Protein AF-A0A7S2VP85-F1 (afdb_monomer_lite)

Secondary structure (DSSP, 8-state):
-EEETTTSTTHHHHHHHHHH-TT-SEEEEEEETTSSS-HHHHHHHHHTSSSS-EEEEEEE-TTS-THHHHHHHHTT-S-EE----PPPPTT--HHHHHHH-

Foldseek 3Di:
DEEECLLPPVNLVVQLVLLVDLVAQEYEYEYEPPRPAAQQRSQVVSVPPPHNHRGYYWYDYPPDDVVVGCCVRCVVDPDYHYPDADDDDPPDDPVNRVVGD

Sequence (101 aa):
VCVCGGAGGIGQPLSLLMAMDPNVGELCIFDLSVAMVPPAGVAADLGHIERKNAVKGYVMEVGKNPIDYLEECLTGCHLVLVPAGLPRKPGMTRDDLFKTN

Radius of gyration: 14.03 Å; chains: 1; bounding box: 34×24×39 Å

pLDDT: mean 95.43, std 2.94, range [87.06, 98.56]

InterPro domains:
  IPR001236 Lactate/malate dehydrogenase, N-terminal [PF00056] (1-101)
  IPR036291 NAD(P)-binding domain superfamily [SSF51735] (1-101)

Organism: NCBI:txid1333877

Structure (mmCIF, N/CA/C/O backbone):
data_AF-A0A7S2VP85-F1
#
_entry.id   AF-A0A7S2VP85-F1
#
loop_
_atom_site.group_PDB
_atom_site.id
_atom_site.type_symbol
_atom_site.label_atom_id
_atom_site.label_alt_id
_atom_site.label_comp_id
_atom_site.label_asym_id
_atom_site.label_entity_id
_atom_site.label_seq_id
_atom_site.pdbx_PDB_ins_code
_atom_site.Cartn_x
_atom_site.Cartn_y
_atom_site.Cartn_z
_atom_site.occupancy
_atom_site.B_iso_or_equiv
_atom_site.auth_seq_id
_atom_site.auth_comp_id
_atom_site.auth_asym_id
_atom_site.auth_atom_id
_atom_site.pdbx_PDB_model_num
ATOM 1 N N . VAL A 1 1 ? -7.243 -5.454 6.053 1.00 97.75 1 VAL A N 1
ATOM 2 C CA . VAL A 1 1 ? -7.066 -5.364 4.584 1.00 97.75 1 VAL A CA 1
ATOM 3 C C . VAL A 1 1 ? -5.670 -4.840 4.332 1.00 97.75 1 VAL A C 1
ATOM 5 O O . VAL A 1 1 ? -5.266 -3.923 5.032 1.00 97.75 1 VAL A O 1
ATOM 8 N N . CYS A 1 2 ? -4.938 -5.406 3.379 1.00 98.25 2 CYS A N 1
ATOM 9 C CA . CYS A 1 2 ? -3.612 -4.926 2.992 1.00 98.25 2 CYS A CA 1
ATOM 10 C C . CYS A 1 2 ? -3.632 -4.524 1.518 1.00 98.25 2 CYS A C 1
ATOM 12 O O . CYS A 1 2 ? -4.159 -5.265 0.687 1.00 98.25 2 CYS A O 1
ATOM 14 N N . VAL A 1 3 ? -3.081 -3.353 1.203 1.00 98.31 3 VAL A N 1
ATOM 15 C CA . VAL A 1 3 ? -2.928 -2.861 -0.169 1.00 98.31 3 VAL A CA 1
ATOM 16 C C . VAL A 1 3 ? -1.440 -2.857 -0.516 1.00 98.31 3 VAL A C 1
ATOM 18 O O . VAL A 1 3 ? -0.692 -1.998 -0.050 1.00 98.31 3 VAL A O 1
ATOM 21 N N . CYS A 1 4 ? -1.011 -3.816 -1.338 1.00 97.00 4 CYS A N 1
ATOM 22 C CA . CYS A 1 4 ? 0.357 -3.916 -1.845 1.00 97.00 4 CYS A CA 1
ATOM 23 C C . CYS A 1 4 ? 0.519 -3.016 -3.074 1.00 97.00 4 CYS A C 1
ATOM 25 O O . CYS A 1 4 ? -0.150 -3.226 -4.084 1.00 97.00 4 CYS A O 1
ATOM 27 N N . GLY A 1 5 ? 1.410 -2.029 -3.007 1.00 96.62 5 GLY A N 1
ATOM 28 C CA . GLY A 1 5 ? 1.444 -0.917 -3.963 1.00 96.62 5 GLY A CA 1
ATOM 29 C C . GLY A 1 5 ? 0.487 0.212 -3.569 1.00 96.62 5 GLY A C 1
ATOM 30 O O . GLY A 1 5 ? -0.035 0.915 -4.437 1.00 96.62 5 GLY A O 1
ATOM 31 N N . GLY A 1 6 ? 0.188 0.337 -2.270 1.00 97.50 6 GLY A N 1
ATOM 32 C CA . GLY A 1 6 ? -0.799 1.271 -1.727 1.00 97.50 6 GLY A CA 1
ATOM 33 C C . GLY A 1 6 ? -0.408 2.748 -1.831 1.00 97.50 6 GLY A C 1
ATOM 34 O O . GLY A 1 6 ? -1.278 3.608 -1.726 1.00 97.50 6 GLY A O 1
ATOM 35 N N . ALA A 1 7 ? 0.862 3.059 -2.097 1.00 97.19 7 ALA A N 1
ATOM 36 C CA . ALA A 1 7 ? 1.333 4.420 -2.331 1.00 97.19 7 ALA A CA 1
ATOM 37 C C . ALA A 1 7 ? 1.450 4.776 -3.827 1.00 97.19 7 ALA A C 1
ATOM 39 O O . ALA A 1 7 ? 1.771 5.918 -4.169 1.00 97.19 7 ALA A O 1
ATOM 40 N N . GLY A 1 8 ? 1.145 3.837 -4.728 1.00 95.62 8 GLY A N 1
ATOM 41 C CA . GLY A 1 8 ? 1.064 4.072 -6.169 1.00 95.62 8 GLY A CA 1
ATOM 42 C C . GLY A 1 8 ? -0.192 4.839 -6.605 1.00 95.62 8 GLY A C 1
ATOM 43 O O . GLY A 1 8 ? -1.130 5.044 -5.837 1.00 95.62 8 GLY A O 1
ATOM 44 N N . GLY A 1 9 ? -0.247 5.222 -7.886 1.00 95.06 9 GLY A N 1
ATOM 45 C CA . GLY A 1 9 ? -1.344 6.040 -8.429 1.00 95.06 9 GLY A CA 1
ATOM 46 C C . GLY A 1 9 ? -2.736 5.398 -8.346 1.00 95.06 9 GLY A C 1
ATOM 47 O O . GLY A 1 9 ? -3.723 6.109 -8.196 1.00 95.06 9 GLY A O 1
ATOM 48 N N . ILE A 1 10 ? -2.823 4.063 -8.405 1.00 96.88 10 ILE A N 1
ATOM 49 C CA . ILE A 1 10 ? -4.071 3.314 -8.152 1.00 96.88 10 ILE A CA 1
ATOM 50 C C . ILE A 1 10 ? -4.218 2.997 -6.659 1.00 96.88 10 ILE A C 1
ATOM 52 O O . ILE A 1 10 ? -5.322 3.048 -6.118 1.00 96.88 10 ILE A O 1
ATOM 56 N N . GLY A 1 11 ? -3.108 2.683 -5.988 1.00 97.94 11 GLY A N 1
ATOM 57 C CA . GLY A 1 11 ? -3.090 2.295 -4.582 1.00 97.94 11 GLY A CA 1
ATOM 58 C C . GLY A 1 11 ? -3.655 3.357 -3.649 1.00 97.94 11 GLY A C 1
ATOM 59 O O . GLY A 1 11 ? -4.460 3.017 -2.786 1.00 97.94 11 GLY A O 1
ATOM 60 N N . GLN A 1 12 ? -3.311 4.630 -3.849 1.00 98.31 12 GLN A N 1
ATOM 61 C CA . GLN A 1 12 ? -3.781 5.722 -2.990 1.00 98.31 12 GLN A CA 1
ATOM 62 C C . GLN A 1 12 ? -5.315 5.883 -3.001 1.00 98.31 12 GLN A C 1
ATOM 64 O O . GLN A 1 12 ? -5.921 5.781 -1.932 1.00 98.31 12 GLN A O 1
ATOM 69 N N . PRO A 1 13 ? -5.992 6.063 -4.157 1.00 98.31 13 PRO A N 1
ATOM 70 C CA . PRO A 1 13 ? -7.451 6.174 -4.176 1.00 98.31 13 PRO A CA 1
ATOM 71 C C . PRO A 1 13 ? -8.152 4.871 -3.770 1.00 98.31 13 PRO A C 1
ATOM 73 O O . PRO A 1 13 ? -9.199 4.921 -3.129 1.00 98.31 13 PRO A O 1
ATOM 76 N N . LEU A 1 14 ? -7.579 3.701 -4.077 1.00 98.44 14 LEU A N 1
ATOM 77 C CA . LEU A 1 14 ? -8.108 2.429 -3.579 1.00 98.44 14 LEU A CA 1
ATOM 78 C C . LEU A 1 14 ? -8.055 2.368 -2.046 1.00 98.44 14 LEU A C 1
ATOM 80 O O . LEU A 1 14 ? -9.030 1.976 -1.409 1.00 98.44 14 LEU A O 1
ATOM 84 N N . SER A 1 15 ? -6.943 2.801 -1.455 1.00 98.50 15 SER A N 1
ATOM 85 C CA . SER A 1 15 ? -6.759 2.847 -0.004 1.00 98.50 15 SER A CA 1
ATOM 86 C C . SER A 1 15 ? -7.716 3.836 0.656 1.00 98.50 15 SER A C 1
ATOM 88 O O . SER A 1 15 ? -8.275 3.515 1.698 1.00 98.50 15 SER A O 1
ATOM 90 N N . LEU A 1 16 ? -7.992 4.980 0.021 1.00 98.38 16 LEU A N 1
ATOM 91 C CA . LEU A 1 16 ? -9.034 5.911 0.463 1.00 98.38 16 LEU A CA 1
ATOM 92 C C . LEU A 1 16 ? -10.414 5.243 0.514 1.00 98.38 16 LEU A C 1
ATOM 94 O O . LEU A 1 16 ? -11.105 5.335 1.526 1.00 98.38 16 LEU A O 1
ATOM 98 N N . LEU A 1 17 ? -10.807 4.528 -0.544 1.00 98.19 17 LEU A N 1
ATOM 99 C CA . LEU A 1 17 ? -12.091 3.822 -0.569 1.00 98.19 17 LEU A CA 1
ATOM 100 C C . LEU A 1 17 ? -12.165 2.739 0.517 1.00 98.19 17 LEU A C 1
ATOM 102 O O . LEU A 1 17 ? -13.188 2.622 1.187 1.00 98.19 17 LEU A O 1
ATOM 106 N N . MET A 1 18 ? -11.077 1.996 0.742 1.00 98.19 18 MET A N 1
ATOM 107 C CA . MET A 1 18 ? -11.001 1.008 1.825 1.00 98.19 18 MET A CA 1
ATOM 108 C C . MET A 1 18 ? -11.037 1.654 3.213 1.00 98.19 18 MET A C 1
ATOM 110 O O . MET A 1 18 ? -11.664 1.111 4.116 1.00 98.19 18 MET A O 1
ATOM 114 N N . ALA A 1 19 ? -10.425 2.827 3.391 1.00 98.00 19 ALA A N 1
ATOM 115 C CA . ALA A 1 19 ? -10.490 3.580 4.641 1.00 98.00 19 ALA A CA 1
ATOM 116 C C . ALA A 1 19 ? -11.914 4.092 4.942 1.00 98.00 19 ALA A C 1
ATOM 118 O O . ALA A 1 19 ? -12.267 4.317 6.099 1.00 98.00 19 ALA A O 1
ATOM 119 N N . MET A 1 20 ? -12.754 4.261 3.919 1.00 97.50 20 MET A N 1
ATOM 120 C CA . MET A 1 20 ? -14.146 4.689 4.073 1.00 97.50 20 MET A CA 1
ATOM 121 C C . MET A 1 20 ? -15.134 3.528 4.262 1.00 97.50 20 MET A C 1
ATOM 123 O O . MET A 1 20 ? -16.275 3.776 4.664 1.00 97.50 20 MET A O 1
ATOM 127 N N . ASP A 1 21 ? -14.723 2.290 3.985 1.00 97.12 21 ASP A N 1
ATOM 128 C CA . ASP A 1 21 ? -15.581 1.110 4.086 1.00 97.12 21 ASP A CA 1
ATOM 129 C C . ASP A 1 21 ? -15.776 0.697 5.563 1.00 97.12 21 ASP A C 1
ATOM 131 O O . ASP A 1 21 ? -14.800 0.421 6.267 1.00 97.12 21 ASP A O 1
ATOM 135 N N . PRO A 1 22 ? -17.024 0.626 6.066 1.00 96.25 22 PRO A N 1
ATOM 136 C CA . PRO A 1 22 ? -17.301 0.292 7.463 1.00 96.25 22 PRO A CA 1
ATOM 137 C C . PRO A 1 22 ? -16.937 -1.150 7.851 1.00 96.25 22 PRO A C 1
ATOM 139 O O . PRO A 1 22 ? -16.883 -1.453 9.043 1.00 96.25 22 PRO A O 1
ATOM 142 N N . ASN A 1 23 ? -16.701 -2.038 6.883 1.00 96.81 23 ASN A N 1
ATOM 143 C CA . ASN A 1 23 ? -16.301 -3.426 7.122 1.00 96.81 23 ASN A CA 1
ATOM 144 C C . ASN A 1 23 ? -14.783 -3.577 7.307 1.00 96.81 23 ASN A C 1
ATOM 146 O O . ASN A 1 23 ? -14.307 -4.650 7.683 1.00 96.81 23 ASN A O 1
ATOM 150 N N . VAL A 1 24 ? -14.006 -2.525 7.041 1.00 97.62 24 VAL A N 1
ATOM 151 C CA . VAL A 1 24 ? -12.552 -2.537 7.203 1.00 97.62 24 VAL A CA 1
ATOM 152 C C . VAL A 1 24 ? -12.214 -2.076 8.615 1.00 97.62 24 VAL A C 1
ATOM 154 O O . VAL A 1 24 ? -12.390 -0.911 8.938 1.00 97.62 24 VAL A O 1
ATOM 157 N N . GLY A 1 25 ? -11.725 -2.986 9.463 1.00 96.75 25 GLY A N 1
ATOM 158 C CA . GLY A 1 25 ? -11.259 -2.657 10.820 1.00 96.75 25 GLY A CA 1
ATOM 159 C C . GLY A 1 25 ? -9.793 -2.208 10.893 1.00 96.75 25 GLY A C 1
ATOM 160 O O . GLY A 1 25 ? -9.444 -1.358 11.705 1.00 96.75 25 GLY A O 1
ATOM 161 N N . GLU A 1 26 ? -8.941 -2.744 10.019 1.00 98.12 26 GLU A N 1
ATOM 162 C CA . GLU A 1 26 ? -7.530 -2.365 9.894 1.00 98.12 26 GLU A CA 1
ATOM 163 C C . GLU A 1 26 ? -7.139 -2.320 8.412 1.00 98.12 26 GLU A C 1
ATOM 165 O O . GLU A 1 26 ? -7.487 -3.226 7.639 1.00 98.12 26 GLU A O 1
ATOM 170 N N . LEU A 1 27 ? -6.431 -1.260 8.026 1.00 98.44 27 LEU A N 1
ATOM 171 C CA . LEU A 1 27 ? -5.921 -1.005 6.687 1.00 98.44 27 LEU A CA 1
ATOM 172 C C . LEU A 1 27 ? -4.396 -0.849 6.727 1.00 98.44 27 LEU A C 1
ATOM 174 O O . LEU A 1 27 ? -3.862 0.098 7.303 1.00 98.44 27 LEU A O 1
ATOM 178 N N . CYS A 1 28 ? -3.701 -1.757 6.054 1.00 98.56 28 CYS A N 1
ATOM 179 C CA . CYS A 1 28 ? -2.254 -1.725 5.897 1.00 98.56 28 CYS A CA 1
ATOM 180 C C . CYS A 1 28 ? -1.900 -1.191 4.507 1.00 98.56 28 CYS A C 1
ATOM 182 O O . CYS A 1 28 ? -2.318 -1.756 3.492 1.00 98.56 28 CYS A O 1
ATOM 184 N N . ILE A 1 29 ? -1.109 -0.123 4.459 1.00 98.44 29 ILE A N 1
ATOM 185 C CA . ILE A 1 29 ? -0.546 0.446 3.235 1.00 98.44 29 ILE A CA 1
ATOM 186 C C . ILE A 1 29 ? 0.867 -0.097 3.090 1.00 98.44 29 ILE A C 1
ATOM 188 O O . ILE A 1 29 ? 1.741 0.278 3.866 1.00 98.44 29 ILE A O 1
ATOM 192 N N . PHE A 1 30 ? 1.100 -0.976 2.120 1.00 97.81 30 PHE A N 1
ATOM 193 C CA . PHE A 1 30 ? 2.424 -1.532 1.858 1.00 97.81 30 PHE A CA 1
ATOM 194 C C . PHE A 1 30 ? 2.956 -1.025 0.518 1.00 97.81 30 PHE A C 1
ATOM 196 O O . PHE A 1 30 ? 2.263 -1.116 -0.498 1.00 97.81 30 PHE A O 1
ATOM 203 N N . ASP A 1 31 ? 4.188 -0.519 0.490 1.00 96.88 31 ASP A N 1
ATOM 204 C CA . ASP A 1 31 ? 4.868 -0.156 -0.759 1.00 96.88 31 ASP A CA 1
ATOM 205 C C . ASP A 1 31 ? 6.399 -0.198 -0.623 1.00 96.88 31 ASP A C 1
ATOM 207 O O . ASP A 1 31 ? 6.958 -0.390 0.461 1.00 96.88 31 ASP A O 1
ATOM 211 N N . LEU A 1 32 ? 7.086 -0.014 -1.746 1.00 94.88 32 LEU A N 1
ATOM 212 C CA . LEU A 1 32 ? 8.539 0.070 -1.812 1.00 94.88 32 LEU A CA 1
ATOM 213 C C . LEU A 1 32 ? 9.041 1.436 -1.330 1.00 94.88 32 LEU A C 1
ATOM 215 O O . LEU A 1 32 ? 8.396 2.464 -1.527 1.00 94.88 32 LEU A O 1
ATOM 219 N N . SER A 1 33 ? 10.264 1.474 -0.805 1.00 93.38 33 SER A N 1
ATOM 220 C CA . SER A 1 33 ? 10.935 2.712 -0.381 1.00 93.38 33 SER A CA 1
ATOM 221 C C . SER A 1 33 ? 11.180 3.718 -1.514 1.00 93.38 33 SER A C 1
ATOM 223 O O . SER A 1 33 ? 11.423 4.891 -1.251 1.00 93.38 33 SER A O 1
ATOM 225 N N . VAL A 1 34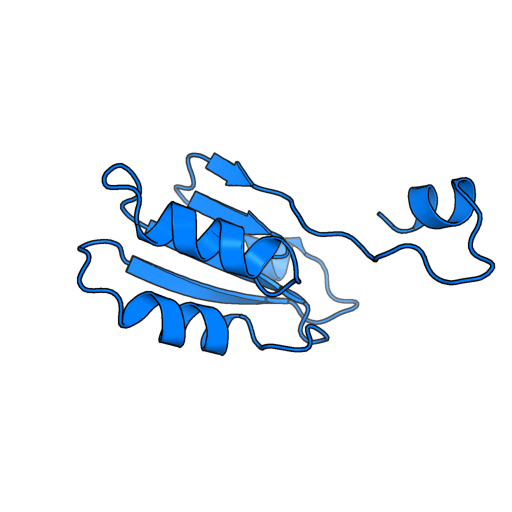 ? 11.102 3.272 -2.771 1.00 92.12 34 VAL A N 1
ATOM 226 C CA . VAL A 1 34 ? 11.231 4.112 -3.975 1.00 92.12 34 VAL A CA 1
ATOM 227 C C . VAL A 1 34 ? 9.906 4.719 -4.442 1.00 92.12 34 VAL A C 1
ATOM 229 O O . VAL A 1 34 ? 9.886 5.431 -5.448 1.00 92.12 34 VAL A O 1
ATOM 232 N N . ALA A 1 35 ? 8.793 4.426 -3.764 1.00 91.38 35 ALA A N 1
ATOM 233 C CA . ALA A 1 35 ? 7.518 5.061 -4.060 1.00 91.38 35 ALA A CA 1
ATOM 234 C C . ALA A 1 35 ? 7.627 6.585 -3.877 1.00 91.38 35 ALA A C 1
ATOM 236 O O . ALA A 1 35 ? 8.254 7.074 -2.940 1.00 91.38 35 ALA A O 1
ATOM 237 N N . MET A 1 36 ? 6.989 7.341 -4.777 1.00 90.50 36 MET A N 1
ATOM 238 C CA . MET A 1 36 ? 7.019 8.812 -4.746 1.00 90.50 36 MET A CA 1
ATOM 239 C C . MET A 1 36 ? 6.448 9.387 -3.445 1.00 90.50 36 MET A C 1
ATOM 241 O O . MET A 1 36 ?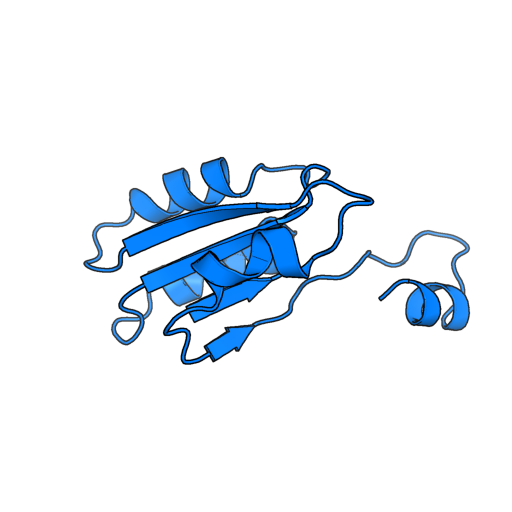 6.888 10.438 -2.988 1.00 90.50 36 MET A O 1
ATOM 245 N N . VAL A 1 37 ? 5.461 8.700 -2.868 1.00 94.88 37 VAL A N 1
ATOM 246 C CA . VAL A 1 37 ? 4.889 9.015 -1.560 1.00 94.88 37 VAL A CA 1
ATOM 247 C C . VAL A 1 37 ? 5.252 7.870 -0.613 1.00 94.88 37 VAL A C 1
ATOM 249 O O . VAL A 1 37 ? 4.997 6.715 -0.951 1.00 94.88 37 VAL A O 1
ATOM 252 N N . PRO A 1 38 ? 5.825 8.141 0.570 1.00 96.12 38 PRO A N 1
ATOM 253 C CA . PRO A 1 38 ? 6.077 7.094 1.551 1.00 96.12 38 PRO A CA 1
ATOM 254 C C . PRO A 1 38 ? 4.761 6.471 2.050 1.00 96.12 38 PRO A C 1
ATOM 256 O O . PRO A 1 38 ? 3.823 7.217 2.345 1.00 96.12 38 PRO A O 1
ATOM 259 N N . PRO A 1 39 ? 4.687 5.143 2.260 1.00 97.56 39 PRO A N 1
ATOM 260 C CA . PRO A 1 39 ? 3.503 4.485 2.829 1.00 97.56 39 PRO A CA 1
ATOM 261 C C . PRO A 1 39 ? 3.044 5.084 4.161 1.00 97.56 39 PRO A C 1
ATOM 263 O O . PRO A 1 39 ? 1.849 5.217 4.402 1.00 97.56 39 PRO A O 1
ATOM 266 N N . ALA A 1 40 ? 3.990 5.511 5.004 1.00 97.69 40 ALA A N 1
ATOM 267 C CA . ALA A 1 40 ? 3.694 6.205 6.256 1.00 97.69 40 ALA A CA 1
ATOM 268 C C . ALA A 1 40 ? 2.975 7.549 6.037 1.00 97.69 40 ALA A C 1
ATOM 270 O O . ALA A 1 40 ? 2.121 7.917 6.836 1.00 97.69 40 ALA A O 1
ATOM 271 N N . GLY A 1 41 ? 3.280 8.259 4.946 1.00 98.12 41 GLY A N 1
ATOM 272 C CA . GLY A 1 41 ? 2.597 9.500 4.577 1.00 98.12 41 GLY A CA 1
ATOM 273 C C . GLY A 1 41 ? 1.155 9.252 4.141 1.00 98.12 41 GLY A C 1
ATOM 274 O O . GLY A 1 41 ? 0.253 9.936 4.610 1.00 98.12 41 GLY A O 1
ATOM 275 N N . VAL A 1 42 ? 0.928 8.223 3.317 1.00 98.44 42 VAL A N 1
ATOM 276 C CA . VAL A 1 42 ? -0.429 7.803 2.920 1.00 98.44 42 VAL A CA 1
ATOM 277 C C . VAL A 1 42 ? -1.235 7.353 4.140 1.00 98.44 42 VAL A C 1
ATOM 279 O O . VAL A 1 42 ? -2.386 7.744 4.299 1.00 98.44 42 VAL A O 1
ATOM 282 N N . ALA A 1 43 ? -0.631 6.562 5.029 1.00 98.38 43 ALA A N 1
ATOM 283 C CA . ALA A 1 43 ? -1.285 6.121 6.255 1.00 98.38 43 ALA A CA 1
ATOM 284 C C . ALA A 1 43 ? -1.632 7.289 7.190 1.00 98.38 43 ALA A C 1
ATOM 286 O O . ALA A 1 43 ? -2.714 7.290 7.767 1.00 98.38 43 ALA A O 1
ATOM 287 N N . ALA A 1 44 ? -0.752 8.289 7.315 1.00 98.31 44 ALA A N 1
ATOM 288 C CA . ALA A 1 44 ? -1.023 9.487 8.106 1.00 98.31 44 ALA A CA 1
ATOM 289 C C . ALA A 1 44 ? -2.186 10.308 7.528 1.00 98.31 44 ALA A C 1
ATOM 291 O O . ALA A 1 44 ? -3.066 10.719 8.278 1.00 98.31 44 ALA A O 1
ATOM 292 N N . ASP A 1 45 ? -2.219 10.502 6.206 1.00 98.38 45 ASP A N 1
ATOM 293 C CA . ASP A 1 45 ? -3.308 11.211 5.524 1.00 98.38 45 ASP A CA 1
ATOM 294 C C . ASP A 1 45 ? -4.657 10.504 5.741 1.00 98.38 45 ASP A C 1
ATOM 296 O O . ASP A 1 45 ? -5.612 11.084 6.258 1.00 98.38 45 ASP A O 1
ATOM 300 N N . LEU A 1 46 ? -4.711 9.197 5.468 1.00 98.25 46 LEU A N 1
ATOM 301 C CA . LEU A 1 46 ? -5.921 8.394 5.659 1.00 98.25 46 LEU A CA 1
ATOM 302 C C . LEU A 1 46 ? -6.331 8.260 7.132 1.00 98.25 46 LEU A C 1
ATOM 304 O O . LEU A 1 46 ? -7.521 8.181 7.427 1.00 98.25 46 LEU A O 1
ATOM 308 N N . GLY A 1 47 ? -5.373 8.264 8.059 1.00 97.62 47 GLY A N 1
ATOM 309 C CA . GLY A 1 47 ? -5.628 8.220 9.499 1.00 97.62 47 GLY A CA 1
ATOM 310 C C . GLY A 1 47 ? -6.326 9.470 10.048 1.00 97.62 47 GLY A C 1
ATOM 311 O O . GLY A 1 47 ? -6.879 9.417 11.143 1.00 97.62 47 GLY A O 1
ATOM 312 N N . HIS A 1 48 ? -6.345 10.581 9.302 1.00 97.81 48 HIS A N 1
ATOM 313 C CA . HIS A 1 48 ? -7.125 11.770 9.660 1.00 97.81 48 HIS A CA 1
ATOM 314 C C . HIS A 1 48 ? -8.619 11.645 9.334 1.00 97.81 48 HIS A C 1
ATOM 316 O O . HIS A 1 48 ? -9.416 12.473 9.780 1.00 97.81 48 HIS A O 1
ATOM 322 N N . ILE A 1 49 ? -9.021 10.640 8.553 1.00 97.38 49 ILE A N 1
ATOM 323 C CA . ILE A 1 49 ? -10.431 10.389 8.265 1.00 97.38 49 ILE A CA 1
ATOM 324 C C . ILE A 1 49 ? -11.097 9.923 9.565 1.00 97.38 49 ILE A C 1
ATOM 326 O O . ILE A 1 49 ? -10.634 8.980 10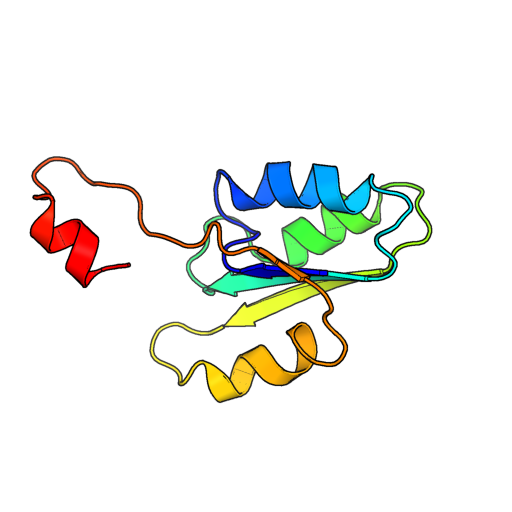.198 1.00 97.38 49 ILE A O 1
ATOM 330 N N . GLU A 1 50 ? -12.205 10.560 9.955 1.00 95.12 50 GLU A N 1
ATOM 331 C CA . GLU A 1 50 ? -12.942 10.260 11.193 1.00 95.12 50 GLU A CA 1
ATOM 332 C C . GLU A 1 50 ? -13.676 8.903 11.111 1.00 95.12 50 GLU A C 1
ATOM 334 O O . GLU A 1 50 ? -14.902 8.800 11.000 1.00 95.12 50 GLU A O 1
ATOM 339 N N . ARG A 1 51 ? -12.902 7.817 11.115 1.00 93.75 51 ARG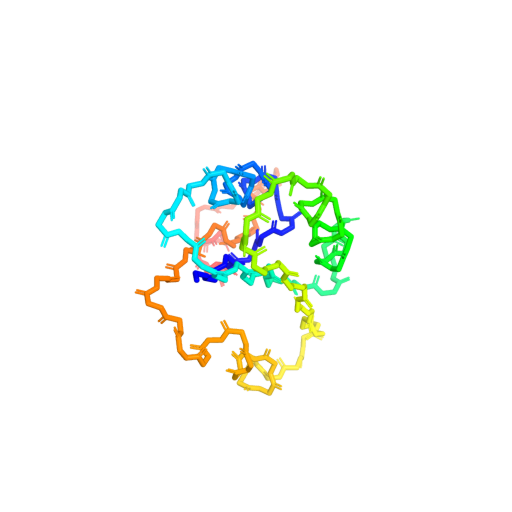 A N 1
ATOM 340 C CA . ARG A 1 51 ? -13.357 6.428 11.071 1.00 93.75 51 ARG A CA 1
ATOM 341 C C . ARG A 1 51 ? -12.664 5.622 12.159 1.00 93.75 51 ARG A C 1
ATOM 343 O O . ARG A 1 51 ? -11.664 6.020 12.739 1.00 93.75 51 ARG A O 1
ATOM 350 N N . LYS A 1 52 ? -13.259 4.473 12.475 1.00 92.69 52 LYS A N 1
ATOM 351 C CA . LYS A 1 52 ? -12.789 3.598 13.557 1.00 92.69 52 LYS A CA 1
ATOM 352 C C . LYS A 1 52 ? -11.641 2.682 13.142 1.00 92.69 52 LYS A C 1
ATOM 354 O O . LYS A 1 52 ? -11.159 1.925 13.979 1.00 92.69 52 LYS A O 1
ATOM 359 N N . ASN A 1 53 ? -11.276 2.674 11.865 1.00 95.94 53 ASN A N 1
ATOM 360 C CA . ASN A 1 53 ? -10.274 1.754 11.368 1.00 95.94 53 ASN A CA 1
ATOM 361 C C . ASN A 1 53 ? -8.866 2.233 11.709 1.00 95.94 53 ASN A C 1
ATOM 363 O O . ASN A 1 53 ? -8.563 3.421 11.674 1.00 95.94 53 ASN A O 1
ATOM 367 N N . ALA A 1 54 ? -7.999 1.287 12.055 1.00 96.88 54 ALA A N 1
ATOM 368 C CA . ALA A 1 54 ? -6.582 1.576 12.193 1.00 96.88 54 ALA A CA 1
ATOM 369 C C . ALA A 1 54 ? -5.949 1.621 10.800 1.00 96.88 54 ALA A C 1
ATOM 371 O O . ALA A 1 54 ? -6.162 0.706 10.003 1.00 96.88 54 ALA A O 1
ATOM 372 N N . VAL A 1 55 ? -5.152 2.651 10.513 1.00 98.19 55 VAL A N 1
ATOM 373 C CA . VAL A 1 55 ? -4.377 2.739 9.270 1.00 98.19 55 VAL A CA 1
ATOM 374 C C . VAL A 1 55 ? -2.891 2.718 9.605 1.00 98.19 55 VAL A C 1
ATOM 376 O O . VAL A 1 55 ? -2.428 3.497 10.437 1.00 98.19 55 VAL A O 1
ATOM 379 N N . LYS A 1 56 ? -2.137 1.816 8.973 1.00 98.31 56 LYS A N 1
ATOM 380 C CA . LYS A 1 56 ? -0.696 1.642 9.204 1.00 98.31 56 LYS A CA 1
ATOM 381 C C . LYS A 1 56 ? 0.065 1.626 7.886 1.00 98.31 56 LYS A C 1
ATOM 383 O O . LYS A 1 56 ? -0.401 1.057 6.902 1.00 98.31 56 LYS A O 1
ATOM 388 N N . GLY A 1 57 ? 1.239 2.250 7.876 1.00 97.94 57 GLY A N 1
ATOM 389 C CA . GLY A 1 57 ? 2.137 2.280 6.725 1.00 97.94 57 GLY A CA 1
ATOM 390 C C . GLY A 1 57 ? 3.317 1.336 6.919 1.00 97.94 57 GLY A C 1
ATOM 391 O O . GLY A 1 57 ? 3.978 1.382 7.952 1.00 97.94 57 GLY A O 1
ATOM 392 N N . TYR A 1 58 ? 3.605 0.535 5.900 1.00 97.62 58 TYR A N 1
ATOM 393 C CA . TYR A 1 58 ? 4.684 -0.443 5.859 1.00 97.62 58 TYR A CA 1
ATOM 394 C C . TYR A 1 58 ? 5.534 -0.205 4.619 1.00 97.62 58 TYR A C 1
ATOM 396 O O . TYR A 1 58 ? 5.012 -0.069 3.512 1.00 97.62 58 TYR A O 1
ATOM 404 N N . VAL A 1 59 ? 6.849 -0.140 4.803 1.00 96.50 59 VAL A N 1
ATOM 405 C CA . VAL A 1 59 ? 7.796 0.126 3.722 1.00 96.50 59 VAL A CA 1
ATOM 406 C C . VAL A 1 59 ? 8.770 -1.032 3.581 1.00 96.50 59 VAL A C 1
ATOM 408 O O . VAL A 1 59 ? 9.306 -1.518 4.574 1.00 96.50 59 VAL A O 1
ATOM 411 N N . MET A 1 60 ? 9.014 -1.449 2.342 1.00 94.88 60 MET A N 1
ATOM 412 C CA . MET A 1 60 ? 10.047 -2.424 2.012 1.00 94.88 60 MET A CA 1
ATOM 413 C C . MET A 1 60 ? 11.199 -1.760 1.262 1.00 94.88 60 MET A C 1
ATOM 415 O O . MET A 1 60 ? 10.992 -1.016 0.302 1.00 94.88 60 MET A O 1
ATOM 419 N N . GLU A 1 61 ? 12.429 -2.067 1.658 1.00 93.50 61 GLU A N 1
ATOM 420 C CA . GLU A 1 61 ? 13.613 -1.646 0.913 1.00 93.50 61 GLU A CA 1
ATOM 421 C C . GLU A 1 61 ? 13.781 -2.457 -0.380 1.00 93.50 61 GLU A C 1
ATOM 423 O O . GLU A 1 61 ? 13.699 -3.687 -0.392 1.00 93.50 61 GLU A O 1
ATOM 428 N N . VAL A 1 62 ? 14.065 -1.770 -1.488 1.00 89.62 62 VAL A N 1
ATOM 429 C CA . VAL A 1 62 ? 14.324 -2.428 -2.777 1.00 89.62 62 VAL A CA 1
ATOM 430 C C . VAL A 1 62 ? 15.581 -3.296 -2.690 1.00 89.62 62 VAL A C 1
ATOM 432 O O . VAL A 1 62 ? 16.626 -2.856 -2.218 1.00 89.62 62 VAL A O 1
ATOM 435 N N . GLY A 1 63 ? 15.489 -4.532 -3.187 1.00 87.06 63 GLY A N 1
ATOM 436 C CA . GLY A 1 63 ? 16.600 -5.490 -3.189 1.00 87.06 63 GLY A CA 1
ATOM 437 C C . GLY A 1 63 ? 16.732 -6.316 -1.907 1.00 87.06 63 GLY A C 1
ATOM 438 O O . GLY A 1 63 ? 17.641 -7.141 -1.817 1.00 87.06 63 GLY A O 1
ATOM 439 N N . LYS A 1 64 ? 15.837 -6.130 -0.931 1.00 92.75 64 LYS A N 1
ATOM 440 C CA . LYS A 1 64 ? 15.700 -7.018 0.230 1.00 92.75 64 LYS A CA 1
ATOM 441 C C . LYS A 1 64 ? 14.663 -8.111 -0.026 1.00 92.75 64 LYS A C 1
ATOM 443 O O . LYS A 1 64 ? 13.887 -8.032 -0.978 1.00 92.75 64 LYS A O 1
ATOM 448 N N . ASN A 1 65 ? 14.679 -9.150 0.806 1.00 91.50 65 ASN A N 1
ATOM 449 C CA . ASN A 1 65 ? 13.747 -10.262 0.682 1.00 91.50 65 ASN A CA 1
ATOM 450 C C . ASN A 1 65 ? 12.357 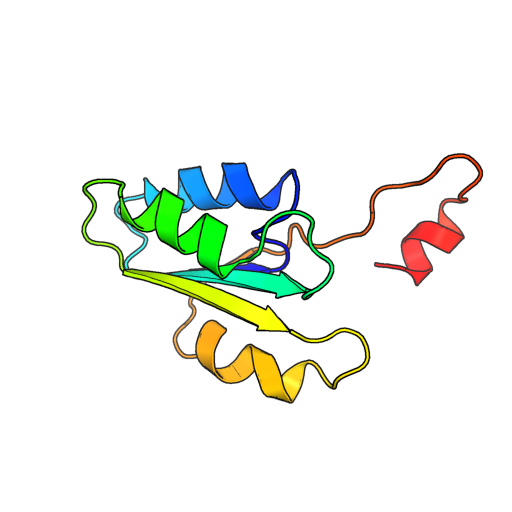-9.836 1.199 1.00 91.50 65 ASN A C 1
ATOM 452 O O . ASN A 1 65 ? 12.259 -9.414 2.351 1.00 91.50 65 ASN A O 1
ATOM 456 N N . PRO A 1 66 ? 11.276 -9.943 0.400 1.00 88.19 66 PRO A N 1
ATOM 457 C CA . PRO A 1 66 ? 9.956 -9.467 0.815 1.00 88.19 66 PRO A CA 1
ATOM 458 C C . PRO A 1 66 ? 9.408 -10.101 2.089 1.00 88.19 66 PRO A C 1
ATOM 460 O O . PRO A 1 66 ? 8.662 -9.455 2.822 1.00 88.19 66 PRO A O 1
ATOM 463 N N . ILE A 1 67 ? 9.791 -11.348 2.372 1.00 90.06 67 ILE A N 1
ATOM 464 C CA . ILE A 1 67 ? 9.313 -12.067 3.556 1.00 90.06 67 ILE A CA 1
ATOM 465 C C . ILE A 1 67 ? 9.677 -11.351 4.865 1.00 90.06 67 ILE A C 1
ATOM 467 O O . ILE A 1 67 ? 8.908 -11.421 5.816 1.00 90.06 67 ILE A O 1
ATOM 471 N N . ASP A 1 68 ? 10.773 -10.586 4.875 1.00 91.94 68 ASP A N 1
ATOM 472 C CA . ASP A 1 68 ? 11.264 -9.870 6.056 1.00 91.94 68 ASP A CA 1
ATOM 473 C C . ASP A 1 68 ? 10.425 -8.615 6.388 1.00 91.94 68 ASP A C 1
ATOM 475 O O . ASP A 1 68 ? 10.561 -8.048 7.468 1.00 91.94 68 ASP A O 1
ATOM 479 N N . TYR A 1 69 ? 9.566 -8.163 5.463 1.00 93.62 69 TYR A N 1
ATOM 480 C CA . TYR A 1 69 ? 8.812 -6.900 5.572 1.00 93.62 69 TYR A CA 1
ATOM 481 C C . TYR A 1 69 ? 7.290 -7.081 5.485 1.00 93.62 69 TYR A C 1
ATOM 483 O O . TYR A 1 69 ? 6.542 -6.137 5.740 1.00 93.62 69 TYR A O 1
ATOM 491 N N . LEU A 1 70 ? 6.819 -8.265 5.085 1.00 92.50 70 LEU A N 1
ATOM 492 C CA . LEU A 1 70 ? 5.400 -8.531 4.829 1.00 92.50 70 LEU A CA 1
ATOM 493 C C . LEU A 1 70 ? 4.657 -9.142 6.021 1.00 92.50 70 LEU A C 1
ATOM 495 O O . LEU A 1 70 ? 3.431 -9.079 6.061 1.00 92.50 70 LEU A O 1
ATOM 499 N N . GLU A 1 71 ? 5.363 -9.744 6.981 1.00 94.25 71 GLU A N 1
ATOM 500 C CA . GLU A 1 71 ? 4.728 -10.490 8.075 1.00 94.25 71 GLU A CA 1
ATOM 501 C C . GLU A 1 71 ? 3.723 -9.631 8.851 1.00 94.25 71 GLU A C 1
ATOM 503 O O . GLU A 1 71 ? 2.562 -10.016 9.009 1.00 94.25 71 GLU A O 1
ATOM 508 N N . GLU A 1 72 ? 4.132 -8.434 9.274 1.00 93.81 72 GLU A N 1
ATOM 509 C CA . GLU A 1 72 ? 3.284 -7.574 10.098 1.00 93.81 72 GLU A CA 1
ATOM 510 C C . GLU A 1 72 ? 2.045 -7.081 9.334 1.00 93.81 72 GLU A C 1
ATOM 512 O O . GLU A 1 72 ? 0.943 -7.083 9.877 1.00 93.81 72 GLU A O 1
ATOM 517 N N . CYS A 1 73 ? 2.186 -6.722 8.052 1.00 93.94 73 CYS A N 1
ATOM 518 C CA . CYS A 1 73 ? 1.074 -6.188 7.263 1.00 93.94 73 CYS A CA 1
ATOM 519 C C . CYS A 1 73 ? 0.093 -7.267 6.768 1.00 93.94 73 CYS A C 1
ATOM 521 O O . CYS A 1 73 ? -1.040 -6.941 6.396 1.00 93.94 73 CYS A O 1
ATOM 523 N N . LEU A 1 74 ? 0.510 -8.539 6.753 1.00 95.69 74 LEU A N 1
ATOM 524 C CA . LEU A 1 74 ? -0.310 -9.678 6.327 1.00 95.69 74 LEU A CA 1
ATOM 525 C C . LEU A 1 74 ? -0.894 -10.484 7.493 1.00 95.69 74 LEU A C 1
ATOM 527 O O . LEU A 1 74 ? -1.879 -11.201 7.298 1.00 95.69 74 LEU A O 1
ATOM 531 N N . THR A 1 75 ? -0.347 -10.360 8.702 1.00 95.44 75 THR A N 1
ATOM 532 C CA . THR A 1 75 ? -0.871 -11.055 9.885 1.00 95.44 75 THR A CA 1
ATOM 533 C C . THR A 1 75 ? -2.311 -10.627 10.172 1.00 95.44 75 THR A C 1
ATOM 535 O O . THR A 1 75 ? -2.613 -9.449 10.330 1.00 95.44 75 THR A O 1
ATOM 538 N N . GLY A 1 76 ? -3.234 -11.595 10.211 1.00 94.50 76 GLY A N 1
ATOM 539 C CA . GLY A 1 76 ? -4.666 -11.330 10.412 1.00 94.50 76 GLY A CA 1
ATOM 540 C C . GLY A 1 76 ? -5.359 -10.635 9.230 1.00 94.50 76 GLY A C 1
ATOM 541 O O . GLY A 1 76 ? -6.508 -10.200 9.346 1.00 94.50 76 GLY A O 1
ATOM 542 N N . CYS A 1 77 ? -4.690 -10.516 8.080 1.00 96.62 77 CYS A N 1
ATOM 543 C CA . CYS A 1 77 ? -5.256 -9.878 6.905 1.00 96.62 77 CYS A CA 1
ATOM 544 C C . CYS A 1 77 ? -6.238 -10.810 6.175 1.00 96.62 77 CYS A C 1
ATOM 546 O O . CYS A 1 77 ? -5.859 -11.849 5.645 1.00 96.62 77 CYS A O 1
ATOM 548 N N . HIS A 1 78 ? -7.507 -10.404 6.101 1.00 97.50 78 HIS A N 1
ATOM 549 C CA . HIS A 1 78 ? -8.568 -11.166 5.425 1.00 97.50 78 HIS A CA 1
ATOM 550 C C . HIS A 1 78 ? -8.663 -10.908 3.912 1.00 97.50 78 HIS A C 1
ATOM 552 O O . HIS A 1 78 ? -9.296 -11.674 3.192 1.00 97.50 78 HIS A O 1
ATOM 558 N N . LEU A 1 79 ? -8.079 -9.808 3.431 1.00 97.94 79 LEU A N 1
ATOM 559 C CA . LEU A 1 79 ? -8.132 -9.393 2.031 1.00 97.94 79 LEU A CA 1
ATOM 560 C C . LEU A 1 79 ? -6.848 -8.654 1.666 1.00 97.94 79 LEU A C 1
ATOM 562 O O . LEU A 1 79 ? -6.533 -7.625 2.273 1.00 97.94 79 LEU A O 1
ATOM 566 N N . VAL A 1 80 ? -6.159 -9.159 0.645 1.00 98.06 80 VAL A N 1
ATOM 567 C CA . VAL A 1 80 ? -4.978 -8.532 0.050 1.00 98.06 80 VAL A CA 1
ATOM 568 C C . VAL A 1 80 ? -5.348 -8.015 -1.335 1.00 98.06 80 VAL A C 1
ATOM 570 O O . VAL A 1 80 ? -5.803 -8.771 -2.191 1.00 98.06 80 VAL A O 1
ATOM 573 N N . LEU A 1 81 ? -5.159 -6.718 -1.545 1.00 98.25 81 LEU A N 1
ATOM 574 C CA . LEU A 1 81 ? -5.345 -6.048 -2.825 1.00 98.25 81 LEU A CA 1
ATOM 575 C C . LEU A 1 81 ? -3.964 -5.740 -3.403 1.00 98.25 81 LEU A C 1
ATOM 577 O O . LEU A 1 81 ? -3.130 -5.159 -2.712 1.00 98.25 81 LEU A O 1
ATOM 581 N N . VAL A 1 82 ? -3.721 -6.114 -4.662 1.00 97.31 82 VAL A N 1
ATOM 582 C CA . VAL A 1 82 ? -2.404 -5.974 -5.308 1.00 97.31 82 VAL A CA 1
ATOM 583 C C . VAL A 1 82 ? -2.498 -5.055 -6.534 1.00 97.31 82 VAL A C 1
ATOM 585 O O . VAL A 1 82 ? -2.481 -5.533 -7.666 1.00 97.31 82 VAL A O 1
ATOM 588 N N . PRO A 1 83 ? -2.639 -3.727 -6.342 1.00 96.25 83 PRO A N 1
ATOM 589 C CA . PRO A 1 83 ? -2.444 -2.749 -7.412 1.00 96.25 83 PRO A CA 1
ATOM 590 C C . PRO A 1 83 ? -0.962 -2.498 -7.744 1.00 96.25 83 PRO A C 1
ATOM 592 O O . PRO A 1 83 ? -0.683 -1.717 -8.655 1.00 96.25 83 PRO A O 1
ATOM 595 N N . ALA A 1 84 ? -0.021 -3.097 -6.999 1.00 94.25 84 ALA A N 1
ATOM 596 C CA . ALA A 1 84 ? 1.410 -2.996 -7.258 1.00 94.25 84 ALA A CA 1
ATOM 597 C C . ALA A 1 84 ? 1.752 -3.363 -8.704 1.00 94.25 84 ALA A C 1
ATOM 599 O O . ALA A 1 84 ? 1.261 -4.342 -9.264 1.00 94.25 84 ALA A O 1
ATOM 600 N N . GLY A 1 85 ? 2.641 -2.571 -9.286 1.00 91.62 85 GLY A N 1
ATOM 601 C CA . GLY A 1 85 ? 3.155 -2.802 -10.620 1.00 91.62 85 GLY A CA 1
ATOM 602 C C . GLY A 1 85 ? 3.864 -1.567 -11.140 1.00 91.62 85 GLY A C 1
ATOM 603 O O . GLY A 1 85 ? 3.575 -0.433 -10.747 1.00 91.62 85 GLY A O 1
ATOM 604 N N . LEU A 1 86 ? 4.808 -1.787 -12.044 1.00 88.06 86 LEU A N 1
ATOM 605 C CA . LEU A 1 86 ? 5.468 -0.714 -12.759 1.00 88.06 86 LEU A CA 1
ATOM 606 C C . LEU A 1 86 ? 4.636 -0.330 -13.989 1.00 88.06 86 LEU A C 1
ATOM 608 O O . LEU A 1 86 ? 4.222 -1.203 -14.760 1.00 88.06 86 LEU A O 1
ATOM 612 N N . PRO A 1 87 ? 4.380 0.974 -14.198 1.00 88.62 87 PRO A N 1
ATOM 613 C CA . PRO A 1 87 ? 3.667 1.427 -15.376 1.00 88.62 87 PRO A CA 1
ATOM 614 C C . PRO A 1 87 ? 4.510 1.159 -16.621 1.00 88.62 87 PRO A C 1
ATOM 616 O O . PRO A 1 87 ? 5.742 1.256 -16.610 1.00 88.62 87 PRO A O 1
ATOM 619 N N . ARG A 1 88 ? 3.830 0.876 -17.732 1.00 91.88 88 ARG A N 1
ATOM 620 C CA . ARG A 1 88 ? 4.491 0.711 -19.024 1.00 91.88 88 ARG A CA 1
ATOM 621 C C . ARG A 1 88 ? 5.197 2.009 -19.418 1.00 91.88 88 ARG A C 1
ATOM 623 O O . ARG A 1 88 ? 4.565 3.059 -19.512 1.00 91.88 88 ARG A O 1
ATOM 630 N N . LYS A 1 89 ? 6.497 1.925 -19.691 1.00 90.75 89 LYS A N 1
ATOM 631 C CA . LYS A 1 89 ? 7.300 3.060 -20.171 1.00 90.75 89 LYS A CA 1
ATOM 632 C C . LYS A 1 89 ? 7.296 3.133 -21.706 1.00 90.75 89 LYS A C 1
ATOM 634 O O . LYS A 1 89 ? 7.114 2.100 -22.359 1.00 90.75 89 LYS A O 1
ATOM 639 N N . PRO A 1 90 ? 7.514 4.317 -22.311 1.00 95.44 90 PRO A N 1
ATOM 640 C CA . PRO A 1 90 ? 7.734 4.424 -23.752 1.00 95.44 90 PRO A CA 1
ATOM 641 C C . PRO A 1 90 ? 8.853 3.481 -24.215 1.00 95.44 90 PRO A C 1
ATOM 643 O O . PRO A 1 90 ? 9.886 3.379 -23.560 1.00 95.44 90 PRO A O 1
ATOM 646 N N . GLY A 1 91 ? 8.631 2.766 -25.320 1.00 94.62 91 GLY A N 1
ATOM 647 C CA . GLY A 1 91 ? 9.583 1.781 -25.854 1.00 94.62 91 GLY A CA 1
ATOM 648 C C . GLY A 1 91 ? 9.558 0.399 -25.183 1.00 94.62 91 GLY A C 1
ATOM 649 O O . GLY A 1 91 ? 10.192 -0.516 -25.692 1.00 94.62 91 GLY A O 1
ATOM 650 N N . MET A 1 92 ? 8.799 0.209 -24.097 1.00 95.62 92 MET A N 1
ATOM 651 C CA . MET A 1 92 ? 8.683 -1.079 -23.403 1.00 95.62 92 MET A CA 1
ATOM 652 C C . MET A 1 92 ? 7.720 -2.030 -24.133 1.00 95.62 92 MET A C 1
ATOM 654 O O . MET A 1 92 ? 6.575 -1.662 -24.453 1.00 95.62 92 MET A O 1
ATOM 658 N N . THR A 1 93 ? 8.152 -3.269 -24.378 1.00 95.00 93 THR A N 1
ATOM 659 C CA . THR A 1 93 ? 7.292 -4.309 -24.961 1.00 95.00 93 THR A CA 1
ATOM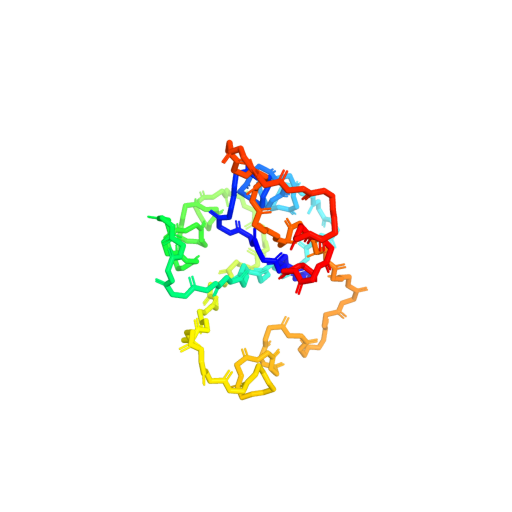 660 C C . THR A 1 93 ? 6.334 -4.894 -23.918 1.00 95.00 93 THR A C 1
ATOM 662 O O . THR A 1 93 ? 6.422 -4.606 -22.723 1.00 95.00 93 THR A O 1
ATOM 665 N N . ARG A 1 94 ? 5.377 -5.714 -24.369 1.00 92.88 94 ARG A N 1
ATOM 666 C CA . ARG A 1 94 ? 4.497 -6.464 -23.460 1.00 92.88 94 ARG A CA 1
ATOM 667 C C . ARG A 1 94 ? 5.286 -7.488 -22.636 1.00 92.88 94 ARG A C 1
ATOM 669 O O . ARG A 1 94 ? 4.998 -7.638 -21.455 1.00 92.88 94 ARG A O 1
ATOM 676 N N . ASP A 1 95 ? 6.274 -8.137 -23.245 1.00 95.06 95 ASP A N 1
ATOM 677 C CA . ASP A 1 95 ? 7.106 -9.146 -22.584 1.00 95.06 95 ASP A CA 1
ATOM 678 C C . ASP A 1 95 ? 8.009 -8.525 -21.520 1.00 95.06 95 ASP A C 1
ATOM 680 O O . ASP A 1 95 ? 8.161 -9.092 -20.440 1.00 95.06 95 ASP A O 1
ATOM 684 N N . ASP A 1 96 ? 8.560 -7.337 -21.781 1.00 93.56 96 ASP A N 1
ATOM 685 C CA . ASP A 1 96 ? 9.331 -6.606 -20.771 1.00 93.56 96 ASP A CA 1
ATOM 686 C C . ASP A 1 96 ? 8.453 -6.271 -19.561 1.00 93.56 96 ASP A C 1
ATOM 688 O O . ASP A 1 96 ? 8.880 -6.422 -18.416 1.00 93.56 96 ASP A O 1
ATOM 692 N N . LEU A 1 97 ? 7.211 -5.830 -19.807 1.00 92.25 97 LEU A N 1
ATOM 693 C CA . LEU A 1 97 ? 6.264 -5.495 -18.743 1.00 92.25 97 LEU A CA 1
ATOM 694 C C . LEU A 1 97 ? 5.883 -6.735 -17.929 1.00 92.25 97 LEU A C 1
ATOM 696 O O . LEU A 1 97 ? 5.830 -6.661 -16.707 1.00 92.25 97 LEU A O 1
ATOM 700 N N . PHE A 1 98 ? 5.672 -7.869 -18.601 1.00 93.38 98 PHE A N 1
ATOM 701 C CA . PHE A 1 98 ? 5.361 -9.143 -17.957 1.00 93.38 98 PHE A CA 1
ATOM 702 C C . PHE A 1 98 ? 6.521 -9.691 -17.117 1.00 93.38 98 PHE A C 1
ATOM 704 O O . PHE A 1 98 ? 6.285 -10.291 -16.085 1.00 93.38 98 PHE A O 1
ATOM 711 N N . LYS A 1 99 ? 7.780 -9.481 -17.519 1.00 92.69 99 LYS A N 1
ATOM 712 C CA . LYS A 1 99 ? 8.941 -9.883 -16.699 1.00 92.69 99 LYS A CA 1
ATOM 713 C C . LYS A 1 99 ? 9.142 -9.008 -15.464 1.00 92.69 99 LYS A C 1
ATOM 715 O O . LYS A 1 99 ? 9.857 -9.406 -14.551 1.00 92.69 99 LYS A O 1
ATOM 720 N N . THR A 1 100 ? 8.604 -7.794 -15.493 1.00 89.19 100 THR A N 1
ATOM 721 C CA . THR A 1 100 ? 8.818 -6.791 -14.449 1.00 89.19 100 THR A CA 1
ATOM 722 C C . THR A 1 100 ? 7.803 -6.907 -13.307 1.00 89.19 100 THR A C 1
ATOM 724 O O . THR A 1 100 ? 8.161 -6.607 -12.170 1.00 89.19 100 THR A O 1
ATOM 727 N N . ASN A 1 101 ? 6.563 -7.301 -13.613 1.00 89.25 101 ASN A N 1
ATOM 728 C CA . ASN A 1 101 ? 5.439 -7.389 -12.671 1.00 89.25 101 ASN A CA 1
ATOM 729 C C . ASN A 1 101 ? 5.123 -8.841 -12.324 1.00 89.25 101 ASN A C 1
ATOM 731 O O . ASN A 1 101 ? 4.856 -9.104 -11.134 1.00 89.25 101 ASN A O 1
#